Protein AF-A0A1J0AFQ7-F1 (afdb_monomer)

Mean predicted aligned error: 5.01 Å

Solvent-accessible surface area (backbone atoms only — not comparable to full-atom values): 7260 Å² total; per-residue (Å²): 133,86,78,79,70,80,60,64,34,68,49,35,49,50,48,31,50,53,41,46,76,74,66,43,57,62,35,67,25,57,43,70,45,85,76,18,29,34,39,46,35,40,30,66,39,86,91,64,25,25,38,40,37,32,33,38,28,81,38,50,37,95,74,73,76,29,68,86,82,62,59,45,78,77,43,73,51,72,46,46,44,69,58,56,49,49,52,53,50,52,53,53,51,49,52,42,74,74,39,36,62,67,48,38,24,70,73,49,65,87,42,71,62,51,58,72,53,52,53,49,62,72,67,59,74,80,83,125

Sequence (128 aa):
MTVSYLHDSLEQLAEAILQLESGQAEAAVIFMSEPGEHHFVLRQVGGNDVAVEVRWFDDWASWDIYPSDQYLVAAAGTAPFSVVKEQVIMALERILAQHGVQGYKELWVEHEFPVALYERLKHTKLDR

Organism: NCBI:txid1188229

Nearest PDB structures (foldseek):
  7wzf-assembly1_A  TM=6.341E-01  e=3.766E-01  Streptomyces yunnanensis
  7fhr-assembly1_A  TM=5.333E-01  e=5.077E-01  Cupriavidus metallidurans CH34
  5h42-assembly1_A  TM=7.207E-01  e=3.646E+00  Lachnoclostridium phytofermentans ISDg
  3c99-assembly1_A  TM=3.142E-01  e=6.626E+00  Drosophila melanogaster

Foldseek 3Di:
DPPQPLDPQLLQLLVQLVCVVVPNQKGWGWACDPQWIWIFIWGDDPPQKIKTWIWTDSHYVVVVPDPPPPTDGPDIDMDHSVVSLVVSLVVLVVVCVVQNQVRVCVVSVVDTSPVVSSVVSVPDDPPD

Radius of gyration: 15.33 Å; Cα contacts (8 Å, |Δi|>4): 193; chains: 1; bounding box: 42×25×38 Å

Structure (mmCIF, N/CA/C/O backbone):
data_AF-A0A1J0AFQ7-F1
#
_entry.id   AF-A0A1J0AFQ7-F1
#
loop_
_atom_site.group_PDB
_atom_site.id
_atom_site.type_symbol
_atom_site.label_atom_id
_atom_site.label_alt_id
_atom_site.label_comp_id
_atom_site.label_asym_id
_atom_site.label_entity_id
_atom_site.label_seq_id
_atom_site.pdbx_PDB_ins_code
_atom_site.Cartn_x
_atom_site.Cartn_y
_atom_site.Cartn_z
_atom_site.occupancy
_atom_site.B_iso_or_equiv
_atom_site.auth_seq_id
_atom_site.auth_comp_id
_atom_site.auth_asym_id
_atom_site.auth_atom_id
_atom_site.pdbx_PDB_model_num
ATOM 1 N N . MET A 1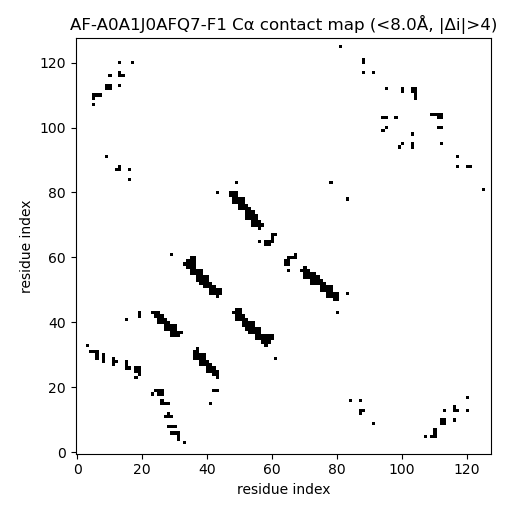 1 ? 21.842 -3.763 -19.675 1.00 36.44 1 MET A N 1
ATOM 2 C CA . MET A 1 1 ? 20.470 -4.300 -19.707 1.00 36.44 1 MET A CA 1
ATOM 3 C C . MET A 1 1 ? 19.928 -4.086 -18.311 1.00 36.44 1 MET A C 1
ATOM 5 O O . MET A 1 1 ? 20.447 -4.709 -17.398 1.00 36.44 1 MET A O 1
ATOM 9 N N . THR A 1 2 ? 19.037 -3.120 -18.119 1.00 37.88 2 THR A N 1
ATOM 10 C CA . THR A 1 2 ? 18.325 -2.940 -16.849 1.00 37.88 2 THR A CA 1
ATOM 11 C C . THR A 1 2 ? 17.275 -4.039 -16.786 1.00 37.88 2 THR A C 1
ATOM 13 O O . THR A 1 2 ? 16.363 -4.081 -17.610 1.00 37.88 2 THR A O 1
ATOM 16 N N . VAL A 1 3 ? 17.493 -5.010 -15.904 1.00 46.78 3 VAL A N 1
ATOM 17 C CA . VAL A 1 3 ? 16.470 -5.988 -15.545 1.00 46.78 3 VAL A CA 1
ATOM 18 C C . VAL A 1 3 ? 15.519 -5.223 -14.644 1.00 46.78 3 VAL A C 1
ATOM 20 O O . VAL A 1 3 ? 15.874 -5.009 -13.500 1.00 46.78 3 VAL A O 1
ATOM 23 N N . SER A 1 4 ? 14.381 -4.773 -15.178 1.00 55.09 4 SER A N 1
ATOM 24 C CA . SER A 1 4 ? 13.329 -4.192 -14.345 1.00 55.09 4 SER A CA 1
ATOM 25 C C . SER A 1 4 ? 12.754 -5.315 -13.491 1.00 55.09 4 SER A C 1
ATOM 27 O O . SER A 1 4 ? 12.067 -6.199 -14.010 1.00 55.09 4 SER A O 1
ATOM 29 N N . TYR A 1 5 ? 13.088 -5.330 -12.206 1.00 60.19 5 TYR A N 1
ATOM 30 C CA . TYR A 1 5 ? 12.537 -6.294 -11.268 1.00 60.19 5 TYR A CA 1
ATOM 31 C C . TYR A 1 5 ? 11.079 -5.930 -11.011 1.00 60.19 5 TYR A C 1
ATOM 33 O O . TYR A 1 5 ? 10.753 -5.020 -10.247 1.00 60.19 5 TYR A O 1
ATOM 41 N N . LEU A 1 6 ? 10.184 -6.652 -11.682 1.00 64.94 6 LEU A N 1
ATOM 42 C CA . LEU A 1 6 ? 8.768 -6.628 -11.363 1.00 64.94 6 LEU A CA 1
ATOM 43 C C . LEU A 1 6 ? 8.612 -7.253 -9.980 1.00 64.94 6 LE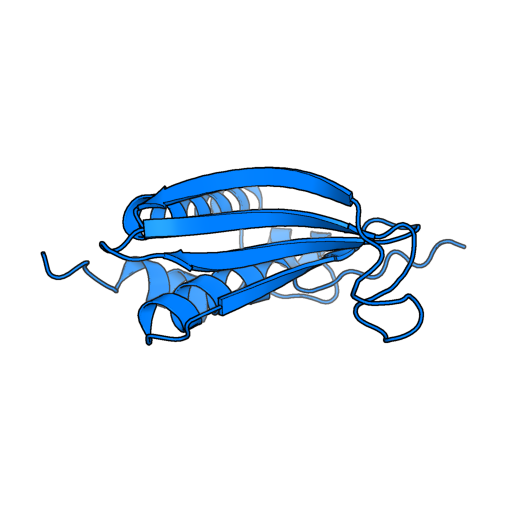U A C 1
ATOM 45 O O . LEU A 1 6 ? 8.809 -8.452 -9.791 1.00 64.94 6 LEU A O 1
ATOM 49 N N . HIS A 1 7 ? 8.307 -6.414 -9.005 1.00 79.94 7 HIS A N 1
ATOM 50 C CA . HIS A 1 7 ? 7.956 -6.828 -7.660 1.00 79.94 7 HIS A CA 1
ATOM 51 C C . HIS A 1 7 ? 6.431 -6.863 -7.533 1.00 79.94 7 HIS A C 1
ATOM 53 O O . HIS A 1 7 ? 5.749 -6.048 -8.163 1.00 79.94 7 HIS A O 1
ATOM 59 N N . ASP A 1 8 ? 5.888 -7.780 -6.730 1.00 88.44 8 ASP A N 1
ATOM 60 C CA . ASP A 1 8 ? 4.436 -7.893 -6.557 1.00 88.44 8 ASP A CA 1
ATOM 61 C C . ASP A 1 8 ? 3.895 -6.867 -5.551 1.00 88.44 8 ASP A C 1
ATOM 63 O O . ASP A 1 8 ? 3.329 -7.172 -4.501 1.00 88.44 8 ASP A O 1
ATOM 67 N N . SER A 1 9 ? 4.121 -5.590 -5.857 1.00 92.50 9 SER A N 1
ATOM 68 C CA . SER A 1 9 ? 3.683 -4.481 -5.014 1.00 92.50 9 SER A CA 1
ATOM 69 C C . SER A 1 9 ? 2.160 -4.400 -4.915 1.00 92.50 9 SER A C 1
ATOM 71 O O . SER A 1 9 ? 1.648 -3.837 -3.951 1.00 92.50 9 SER A O 1
ATOM 73 N N . LEU A 1 10 ? 1.423 -4.923 -5.904 1.00 94.12 10 LEU A N 1
ATOM 74 C CA . LEU A 1 10 ? -0.037 -4.871 -5.897 1.00 94.12 10 LEU A CA 1
ATOM 75 C C . LEU A 1 10 ? -0.625 -5.911 -4.939 1.00 94.12 10 LEU A C 1
ATOM 77 O O . LEU A 1 10 ? -1.526 -5.566 -4.170 1.00 94.12 10 LEU A O 1
ATOM 81 N N . GLU A 1 11 ? -0.103 -7.143 -4.948 1.00 94.62 11 GLU A N 1
ATOM 82 C CA . GLU A 1 11 ? -0.439 -8.157 -3.947 1.00 94.62 11 GLU A CA 1
ATOM 83 C C . GLU A 1 11 ? -0.087 -7.660 -2.545 1.00 94.62 11 GLU A C 1
ATOM 85 O O . GLU A 1 11 ? -0.968 -7.580 -1.687 1.00 94.62 11 GLU A O 1
ATOM 90 N N . GLN A 1 12 ? 1.149 -7.195 -2.341 1.00 95.69 12 GLN A N 1
ATOM 91 C CA . GLN A 1 12 ? 1.593 -6.688 -1.041 1.00 95.69 12 GLN A CA 1
ATOM 92 C C . GLN A 1 12 ? 0.752 -5.518 -0.531 1.00 95.69 12 GLN A C 1
ATOM 94 O O . GLN A 1 12 ? 0.504 -5.415 0.669 1.00 95.69 12 GLN A O 1
ATOM 99 N N . LEU A 1 13 ? 0.271 -4.641 -1.416 1.00 96.00 13 LEU A N 1
ATOM 100 C CA . LEU A 1 13 ? -0.622 -3.556 -1.021 1.00 96.00 13 LEU A CA 1
ATOM 101 C C . LEU A 1 13 ? -1.952 -4.083 -0.473 1.00 96.00 13 LEU A C 1
ATOM 103 O O . LEU A 1 13 ? -2.444 -3.574 0.535 1.00 96.00 13 LEU A O 1
ATOM 107 N N . ALA A 1 14 ? -2.521 -5.116 -1.096 1.00 96.81 14 ALA A N 1
ATOM 108 C CA . ALA A 1 14 ? -3.732 -5.754 -0.596 1.00 96.81 14 ALA A CA 1
ATOM 109 C C . ALA A 1 14 ? -3.477 -6.497 0.728 1.00 96.81 14 ALA A C 1
ATOM 111 O O . ALA A 1 14 ? -4.280 -6.396 1.661 1.00 96.81 14 ALA A O 1
ATOM 112 N N . GLU A 1 15 ? -2.345 -7.194 0.842 1.00 96.88 15 GLU A N 1
ATOM 113 C CA . GLU A 1 15 ? -1.935 -7.877 2.070 1.00 96.88 15 GLU A CA 1
ATOM 114 C C . GLU A 1 15 ? -1.718 -6.910 3.229 1.00 96.88 15 GLU A C 1
ATOM 116 O O . GLU A 1 15 ? -2.210 -7.169 4.325 1.00 96.88 15 GLU A O 1
ATOM 121 N N . ALA A 1 16 ? -1.055 -5.776 2.999 1.00 97.19 16 ALA A N 1
ATOM 122 C CA . ALA A 1 16 ? -0.792 -4.769 4.021 1.00 97.19 16 ALA A CA 1
ATOM 123 C C . ALA A 1 16 ? -2.090 -4.258 4.666 1.00 97.19 16 ALA A C 1
ATOM 125 O O . ALA A 1 16 ? -2.175 -4.117 5.886 1.00 97.19 16 ALA A O 1
ATOM 126 N N . ILE A 1 17 ? -3.144 -4.053 3.870 1.00 97.12 17 ILE A N 1
ATOM 127 C CA . ILE A 1 17 ? -4.459 -3.675 4.402 1.00 97.12 17 ILE A CA 1
ATOM 128 C C . ILE A 1 17 ? -5.060 -4.794 5.256 1.00 97.12 17 ILE A C 1
ATOM 130 O O . ILE A 1 17 ? -5.573 -4.519 6.340 1.00 97.12 17 ILE A O 1
ATOM 134 N N . LEU A 1 18 ? -4.977 -6.051 4.816 1.00 96.25 18 LEU A N 1
ATOM 135 C CA . LEU A 1 18 ? -5.476 -7.192 5.593 1.00 96.25 18 LEU A CA 1
ATOM 136 C C . LEU A 1 18 ? -4.672 -7.420 6.881 1.00 96.25 18 LEU A C 1
ATOM 138 O O . LEU A 1 18 ? -5.246 -7.808 7.899 1.00 96.25 18 LEU A O 1
ATOM 142 N N . GLN A 1 19 ? -3.364 -7.160 6.861 1.00 96.25 19 GLN A N 1
ATOM 143 C CA . GLN A 1 19 ? -2.498 -7.209 8.038 1.00 96.25 19 GLN A CA 1
ATOM 144 C C . GLN A 1 19 ? -2.961 -6.181 9.075 1.00 96.25 19 GLN A C 1
ATOM 146 O O . GLN A 1 19 ? -3.246 -6.557 10.216 1.00 96.25 19 GLN A O 1
ATOM 151 N N . LEU A 1 20 ? -3.130 -4.916 8.681 1.00 95.50 20 LEU A N 1
ATOM 152 C CA . LEU A 1 20 ? -3.639 -3.871 9.576 1.00 95.50 20 LEU A CA 1
ATOM 153 C C . LEU A 1 20 ? -5.058 -4.172 10.074 1.00 95.50 20 LEU A C 1
ATOM 155 O O . LEU A 1 20 ? -5.334 -3.989 11.257 1.00 95.50 20 LEU A O 1
ATOM 159 N N . GLU A 1 21 ? -5.941 -4.683 9.209 1.00 93.75 21 GLU A N 1
ATOM 160 C CA . GLU A 1 21 ? -7.302 -5.103 9.580 1.00 93.75 21 GLU A CA 1
ATOM 161 C C . GLU A 1 21 ? -7.289 -6.228 10.626 1.00 93.75 21 GLU A C 1
ATOM 163 O O . GLU A 1 21 ? -8.144 -6.273 11.508 1.00 93.75 21 GLU A O 1
ATOM 168 N N . SER A 1 22 ? -6.286 -7.110 10.572 1.00 93.25 22 SER A N 1
ATOM 169 C CA . SER A 1 22 ? -6.085 -8.180 11.557 1.00 93.25 22 SER A CA 1
ATOM 170 C C . SER A 1 22 ? -5.443 -7.721 12.875 1.00 93.25 22 SER A C 1
ATOM 172 O O . SER A 1 22 ? -5.280 -8.532 13.787 1.00 93.25 22 SER A O 1
ATOM 174 N N . GLY A 1 23 ? -5.093 -6.436 12.997 1.00 93.19 23 GLY A N 1
ATOM 175 C CA . GLY A 1 23 ? -4.502 -5.845 14.200 1.00 93.19 23 GLY A CA 1
ATOM 176 C C . GLY A 1 23 ? -2.972 -5.812 14.219 1.00 93.19 23 GLY A C 1
ATOM 177 O O . GLY A 1 23 ? -2.388 -5.540 15.269 1.00 93.19 23 GLY A O 1
ATOM 178 N N . GLN A 1 24 ? -2.303 -6.072 13.089 1.00 95.94 24 GLN A N 1
ATOM 179 C CA . GLN A 1 24 ? -0.874 -5.774 12.961 1.00 95.94 24 GLN A CA 1
ATOM 180 C C . GLN A 1 24 ? -0.650 -4.265 13.121 1.00 95.94 24 GLN A C 1
ATOM 182 O O . GLN A 1 24 ? -1.404 -3.452 12.586 1.00 95.94 24 GLN A O 1
ATOM 187 N N . ALA A 1 25 ? 0.389 -3.891 13.868 1.00 95.44 25 ALA A N 1
ATOM 188 C CA . ALA A 1 25 ? 0.675 -2.490 14.169 1.00 95.44 25 ALA A CA 1
ATOM 189 C C . ALA A 1 25 ? 1.267 -1.733 12.971 1.00 95.44 25 ALA A C 1
ATOM 191 O O . ALA A 1 25 ? 1.086 -0.521 12.861 1.00 95.44 25 ALA A O 1
ATOM 192 N N . GLU A 1 26 ? 1.983 -2.436 12.095 1.00 97.19 26 GLU A N 1
ATOM 193 C CA . GLU A 1 26 ? 2.667 -1.871 10.939 1.00 97.19 26 GLU A CA 1
ATOM 194 C C . GLU A 1 26 ? 2.671 -2.878 9.784 1.00 97.19 26 GLU A C 1
ATOM 196 O O . GLU A 1 26 ? 2.751 -4.084 10.014 1.00 97.19 26 GLU A O 1
ATOM 201 N N . ALA A 1 27 ? 2.594 -2.371 8.558 1.00 97.56 27 ALA A N 1
ATOM 202 C CA . ALA A 1 27 ? 2.804 -3.115 7.324 1.00 97.56 27 ALA A CA 1
ATOM 203 C C . ALA A 1 27 ? 3.592 -2.241 6.338 1.00 97.56 27 ALA A C 1
ATOM 205 O O . ALA A 1 27 ? 3.482 -1.012 6.368 1.00 97.56 27 ALA A O 1
ATOM 206 N N . ALA A 1 28 ? 4.374 -2.859 5.457 1.00 96.06 28 ALA A N 1
ATOM 207 C CA . ALA A 1 28 ? 5.147 -2.158 4.438 1.00 96.06 28 ALA A CA 1
ATOM 208 C C . ALA A 1 28 ? 4.974 -2.826 3.074 1.00 96.06 28 ALA A C 1
ATOM 210 O O . ALA A 1 28 ? 4.878 -4.046 2.981 1.00 96.06 28 ALA A O 1
ATOM 211 N N . VAL A 1 29 ? 4.947 -2.007 2.027 1.00 96.19 29 VAL A N 1
ATOM 212 C CA . VAL A 1 29 ? 4.853 -2.443 0.631 1.00 96.19 29 VAL A CA 1
ATOM 213 C C . VAL A 1 29 ? 6.047 -1.887 -0.120 1.00 96.19 29 VAL A C 1
ATOM 215 O O . VAL A 1 29 ? 6.307 -0.683 -0.051 1.00 96.19 29 VAL A O 1
ATOM 218 N N . ILE A 1 30 ? 6.762 -2.742 -0.846 1.00 94.69 30 ILE A N 1
ATOM 219 C CA . ILE A 1 30 ? 7.948 -2.323 -1.598 1.00 94.69 30 ILE A CA 1
ATOM 220 C C . ILE A 1 30 ? 7.569 -2.065 -3.051 1.00 94.69 30 ILE A C 1
ATOM 222 O O . ILE A 1 30 ? 6.956 -2.910 -3.704 1.00 94.69 30 ILE A O 1
ATOM 226 N N . PHE A 1 31 ? 7.964 -0.907 -3.568 1.00 92.38 31 PHE A N 1
ATOM 227 C CA . PHE A 1 31 ? 7.852 -0.527 -4.971 1.00 92.38 31 PHE A CA 1
ATOM 228 C C . PHE A 1 31 ? 9.255 -0.321 -5.537 1.00 92.38 31 PHE A C 1
ATOM 230 O O . PHE A 1 31 ? 9.919 0.667 -5.219 1.00 92.38 31 PHE A O 1
ATOM 237 N N . MET A 1 32 ? 9.704 -1.243 -6.388 1.00 90.12 32 MET A N 1
ATOM 238 C CA . MET A 1 32 ? 10.999 -1.121 -7.061 1.00 90.12 32 MET A CA 1
ATOM 239 C C . MET A 1 32 ? 10.987 0.081 -8.008 1.00 90.12 32 MET A C 1
ATOM 241 O O . MET A 1 32 ? 10.044 0.271 -8.777 1.00 90.12 32 MET A O 1
ATOM 245 N N . SER A 1 33 ? 12.025 0.911 -7.937 1.00 84.38 33 SER A N 1
ATOM 246 C CA . SER A 1 33 ? 12.141 2.152 -8.704 1.00 84.38 33 SER A CA 1
ATOM 247 C C . SER A 1 33 ? 13.589 2.347 -9.135 1.00 84.38 33 SER A C 1
ATOM 249 O O . SER A 1 33 ? 14.251 3.265 -8.672 1.00 84.38 33 SER A O 1
ATOM 251 N N . GLU A 1 34 ? 14.085 1.470 -10.003 1.00 81.56 34 GLU A N 1
ATOM 252 C CA . GLU A 1 34 ? 15.509 1.391 -10.338 1.00 81.56 34 GLU A CA 1
ATOM 253 C C . GLU A 1 34 ? 16.115 2.706 -10.883 1.00 81.56 34 GLU A C 1
ATOM 255 O O . GLU A 1 34 ? 15.581 3.269 -11.848 1.00 81.56 34 GLU A O 1
ATOM 260 N N . PRO A 1 35 ? 17.279 3.148 -10.359 1.00 83.12 35 PRO A N 1
ATOM 261 C CA . PRO A 1 35 ? 17.971 2.611 -9.180 1.00 83.12 35 PRO A CA 1
ATOM 262 C C . PRO A 1 35 ? 17.228 2.954 -7.876 1.00 83.12 35 PRO A C 1
ATOM 264 O O . PRO A 1 35 ? 16.756 4.076 -7.707 1.00 83.12 35 PRO A O 1
ATOM 267 N N . GLY A 1 36 ? 17.137 1.982 -6.965 1.00 90.06 36 GLY A N 1
ATOM 268 C CA . GLY A 1 36 ? 16.471 2.148 -5.673 1.00 90.06 36 GLY A CA 1
ATOM 269 C C . GLY A 1 36 ? 15.024 1.659 -5.624 1.00 90.06 36 GLY A C 1
ATOM 270 O O . GLY A 1 36 ? 14.559 0.875 -6.459 1.00 90.06 36 GLY A O 1
ATOM 271 N N . GLU A 1 37 ? 14.318 2.088 -4.584 1.00 94.00 37 GLU A N 1
ATOM 272 C CA . GLU A 1 37 ? 12.986 1.593 -4.238 1.00 94.00 37 GLU A CA 1
ATOM 273 C C . GLU A 1 37 ? 12.240 2.559 -3.312 1.00 94.00 37 GLU A C 1
ATOM 275 O O . GLU A 1 37 ? 12.826 3.402 -2.630 1.00 94.00 37 GLU A O 1
ATOM 280 N N . HIS A 1 38 ? 10.917 2.420 -3.281 1.00 95.50 38 HIS A N 1
ATOM 281 C CA . HIS A 1 38 ? 10.060 3.096 -2.321 1.00 95.50 38 HIS A CA 1
ATOM 282 C C . HIS A 1 38 ? 9.457 2.082 -1.362 1.00 95.50 38 HIS A C 1
ATOM 284 O O . HIS A 1 38 ? 8.964 1.037 -1.786 1.00 95.50 38 HIS A O 1
ATOM 290 N N . HIS A 1 39 ? 9.439 2.408 -0.075 1.00 96.38 39 HIS A N 1
ATOM 291 C CA . HIS A 1 39 ? 8.667 1.665 0.914 1.00 96.38 39 HIS A CA 1
ATOM 292 C C . HIS A 1 39 ? 7.446 2.491 1.281 1.00 96.38 39 HIS A C 1
ATOM 294 O O . HIS A 1 39 ? 7.564 3.604 1.796 1.00 96.38 39 HIS A O 1
ATOM 300 N N . PHE A 1 40 ? 6.270 1.940 1.022 1.00 97.38 40 PHE A N 1
ATOM 301 C CA . PHE A 1 40 ? 5.003 2.492 1.468 1.00 97.38 40 PHE A CA 1
ATOM 302 C C . PHE A 1 40 ? 4.652 1.860 2.813 1.00 97.38 40 PHE A C 1
ATOM 304 O O . PHE A 1 40 ? 4.218 0.710 2.878 1.00 97.38 40 PHE A O 1
ATOM 311 N N . VAL A 1 41 ? 4.912 2.596 3.889 1.00 98.06 41 VAL A N 1
ATOM 312 C CA . VAL A 1 41 ? 4.795 2.130 5.272 1.00 98.06 41 VAL A CA 1
ATOM 313 C C . VAL A 1 41 ? 3.487 2.635 5.861 1.00 98.06 41 VAL A C 1
ATOM 315 O O . VAL A 1 41 ? 3.190 3.829 5.823 1.00 98.06 41 VAL A O 1
ATOM 318 N N . LEU A 1 42 ? 2.720 1.718 6.435 1.00 98.12 42 LEU A N 1
ATOM 319 C CA . LEU A 1 42 ? 1.449 1.979 7.090 1.00 98.12 42 LEU A CA 1
ATOM 320 C C . LEU A 1 42 ? 1.554 1.576 8.556 1.00 98.12 42 LEU A C 1
ATOM 322 O O . LEU A 1 42 ? 1.856 0.424 8.848 1.00 98.12 42 LEU A O 1
ATOM 326 N N . ARG A 1 43 ? 1.266 2.491 9.482 1.00 98.19 43 ARG A N 1
ATOM 327 C CA . ARG A 1 43 ? 1.333 2.234 10.926 1.00 98.19 43 ARG A CA 1
ATOM 328 C C . ARG A 1 43 ? 0.049 2.660 11.612 1.00 98.19 43 ARG A C 1
ATOM 330 O O . ARG A 1 43 ? -0.361 3.809 11.462 1.00 98.19 43 ARG A O 1
ATOM 337 N N . GLN A 1 44 ? -0.556 1.781 12.406 1.00 96.19 44 GLN A N 1
ATOM 338 C CA . GLN A 1 44 ? -1.683 2.168 13.251 1.00 96.19 44 GLN A CA 1
ATOM 339 C C . GLN A 1 44 ? -1.249 3.265 14.228 1.00 96.19 44 GLN A C 1
ATOM 341 O O . GLN A 1 44 ? -0.270 3.128 14.965 1.00 96.19 44 GLN A O 1
ATOM 346 N N . VAL A 1 45 ? -2.001 4.357 14.242 1.00 92.88 45 VAL A N 1
ATOM 347 C CA . VAL A 1 45 ? -1.891 5.423 15.234 1.00 92.88 45 VAL A CA 1
ATOM 348 C C . VAL A 1 45 ? -3.248 5.544 15.928 1.00 92.88 45 VAL A C 1
ATOM 350 O O . VAL A 1 45 ? -4.284 5.221 15.356 1.00 92.88 45 VAL A O 1
ATOM 353 N N . GLY A 1 46 ? -3.250 5.865 17.224 1.00 86.81 46 GLY A N 1
ATOM 354 C CA . GLY A 1 46 ? -4.445 5.714 18.066 1.00 86.81 46 GLY A CA 1
ATOM 355 C C . GLY A 1 46 ? -5.717 6.339 17.471 1.00 86.81 46 GLY A C 1
ATOM 356 O O . GLY A 1 46 ? -5.652 7.321 16.744 1.00 86.81 46 GLY A O 1
ATOM 357 N N . GLY A 1 47 ? -6.887 5.788 17.811 1.00 83.06 47 GLY A N 1
ATOM 358 C CA . GLY A 1 47 ? -8.169 6.322 17.330 1.00 83.06 47 GLY A CA 1
ATOM 359 C C . GLY A 1 47 ? -8.598 5.837 15.940 1.00 83.06 47 GLY A C 1
ATOM 360 O O . GLY A 1 47 ? -9.362 6.533 15.285 1.00 83.06 47 GLY A O 1
ATOM 361 N N . ASN A 1 48 ? -8.162 4.637 15.527 1.00 91.81 48 ASN A N 1
ATOM 362 C CA . ASN A 1 48 ? -8.443 4.021 14.216 1.00 91.81 48 ASN A CA 1
ATOM 363 C C . ASN A 1 48 ? -7.780 4.733 13.020 1.00 91.81 48 ASN A C 1
ATOM 365 O O . ASN A 1 48 ? -8.143 4.500 11.864 1.00 91.81 48 ASN A O 1
ATOM 369 N N . ASP A 1 49 ? -6.803 5.587 13.301 1.00 96.75 49 ASP A N 1
ATOM 370 C CA . ASP A 1 49 ? -6.018 6.279 12.296 1.00 96.75 49 ASP A CA 1
ATOM 371 C C . ASP A 1 49 ? -4.797 5.444 11.890 1.00 96.75 49 ASP A C 1
ATOM 373 O O . ASP A 1 49 ? -4.309 4.573 12.611 1.00 96.75 49 ASP A O 1
ATOM 377 N N . VAL A 1 50 ? -4.286 5.711 10.696 1.00 97.88 50 VAL A N 1
ATOM 378 C CA . VAL A 1 50 ? -3.071 5.111 10.156 1.00 97.88 50 VAL A CA 1
ATOM 379 C C . VAL A 1 50 ? -2.159 6.228 9.681 1.00 97.88 50 VAL A C 1
ATOM 381 O O . VAL A 1 50 ? -2.555 7.070 8.873 1.00 97.88 50 VAL A O 1
ATOM 384 N N . ALA A 1 51 ? -0.933 6.235 10.193 1.00 98.19 51 ALA A N 1
ATOM 385 C CA . ALA A 1 51 ? 0.150 7.013 9.626 1.00 98.19 51 ALA A CA 1
ATOM 386 C C . ALA A 1 51 ? 0.655 6.304 8.367 1.00 98.19 51 ALA A C 1
ATOM 388 O O . ALA A 1 51 ? 0.945 5.108 8.390 1.00 98.19 51 ALA A O 1
ATOM 389 N N . VAL A 1 52 ? 0.753 7.057 7.282 1.00 97.94 52 VAL A N 1
ATOM 390 C CA . VAL A 1 52 ? 1.261 6.625 5.985 1.00 97.94 52 VAL A CA 1
ATOM 391 C C . VAL A 1 52 ? 2.556 7.376 5.724 1.00 97.94 52 VAL A C 1
ATOM 393 O O . VAL A 1 52 ? 2.586 8.603 5.812 1.00 97.94 52 VAL A O 1
ATOM 396 N N . GLU A 1 53 ? 3.613 6.654 5.379 1.00 98.12 53 GLU A N 1
ATOM 397 C CA . GLU A 1 53 ? 4.910 7.222 5.030 1.00 98.12 53 GLU A CA 1
ATOM 398 C C . GLU A 1 53 ? 5.425 6.568 3.750 1.00 98.12 53 GLU A C 1
ATOM 400 O O . GLU A 1 53 ? 5.444 5.346 3.625 1.00 98.12 53 GLU A O 1
ATOM 405 N N . VAL A 1 54 ? 5.842 7.388 2.791 1.00 97.44 54 VAL A N 1
ATOM 406 C CA . VAL A 1 54 ? 6.531 6.943 1.583 1.00 97.44 54 VAL A CA 1
ATOM 407 C C . VAL A 1 54 ? 8.004 7.245 1.772 1.00 97.44 54 VAL A C 1
ATOM 409 O O . VAL A 1 54 ? 8.422 8.403 1.713 1.00 97.44 54 VAL A O 1
ATOM 412 N N . ARG A 1 55 ? 8.784 6.199 2.020 1.00 97.50 55 ARG A N 1
ATOM 413 C CA . ARG A 1 55 ? 10.238 6.273 2.152 1.00 97.50 55 ARG A CA 1
ATOM 414 C C . ARG A 1 55 ? 10.859 5.994 0.802 1.00 97.50 55 ARG A C 1
ATOM 416 O O . ARG A 1 55 ? 10.477 5.027 0.156 1.00 97.50 55 ARG A O 1
ATOM 423 N N . TRP A 1 56 ? 11.805 6.818 0.393 1.00 96.56 56 TRP A N 1
ATOM 424 C CA . TRP A 1 56 ? 12.616 6.591 -0.789 1.00 96.56 56 TRP A CA 1
ATOM 425 C C . TRP A 1 56 ? 14.031 6.201 -0.367 1.00 96.56 56 TRP A C 1
ATOM 427 O O . TRP A 1 56 ? 14.656 6.900 0.438 1.00 96.56 56 TRP A O 1
ATOM 437 N N . PHE A 1 57 ? 14.508 5.092 -0.925 1.00 95.12 57 PHE A N 1
ATOM 438 C CA . PHE A 1 57 ? 15.873 4.605 -0.804 1.00 95.12 57 PHE A CA 1
ATOM 439 C C . PHE A 1 57 ? 16.570 4.743 -2.157 1.00 95.12 57 PHE A C 1
ATOM 441 O O . PHE A 1 57 ? 16.008 4.380 -3.193 1.00 95.12 57 PHE A O 1
ATOM 448 N N . ASP A 1 58 ? 17.798 5.261 -2.136 1.00 92.31 58 ASP A N 1
ATOM 449 C CA . ASP A 1 58 ? 18.614 5.481 -3.342 1.00 92.31 58 ASP A CA 1
ATOM 450 C C . ASP A 1 58 ? 19.174 4.159 -3.916 1.00 92.31 58 ASP A C 1
ATOM 452 O O . ASP A 1 58 ? 19.671 4.110 -5.038 1.00 92.31 58 ASP A O 1
ATOM 456 N N . ASP A 1 59 ? 19.070 3.066 -3.150 1.00 90.75 59 ASP A N 1
ATOM 457 C CA . ASP A 1 59 ? 19.501 1.717 -3.523 1.00 90.75 59 ASP A CA 1
ATOM 458 C C . ASP A 1 59 ? 18.624 0.652 -2.813 1.00 90.75 59 ASP A C 1
ATOM 460 O O . ASP A 1 59 ? 17.679 0.986 -2.093 1.00 90.75 59 ASP A O 1
ATOM 464 N N . TRP A 1 60 ? 18.884 -0.636 -3.041 1.00 89.00 60 TRP A N 1
ATOM 465 C CA . TRP A 1 60 ? 18.021 -1.756 -2.640 1.00 89.00 60 TRP A CA 1
ATOM 466 C C . TRP A 1 60 ? 18.101 -2.093 -1.138 1.00 89.00 60 TRP A C 1
ATOM 468 O O . TRP A 1 60 ? 18.856 -2.973 -0.710 1.00 89.00 60 TRP A O 1
ATOM 478 N N . ALA A 1 61 ? 17.291 -1.422 -0.317 1.00 89.94 61 ALA A N 1
ATOM 479 C CA . ALA A 1 61 ? 17.204 -1.683 1.122 1.00 89.94 61 ALA A CA 1
ATOM 480 C C . ALA A 1 61 ? 16.449 -2.982 1.461 1.00 89.94 61 ALA A C 1
ATOM 482 O O . ALA A 1 61 ? 16.814 -3.678 2.402 1.00 89.94 61 ALA A O 1
ATOM 483 N N . SER A 1 62 ? 15.446 -3.366 0.671 1.00 89.19 62 SER A N 1
ATOM 484 C CA . SER A 1 62 ? 14.642 -4.580 0.851 1.00 89.19 62 SER A CA 1
ATOM 485 C C . SER A 1 62 ? 15.438 -5.868 0.628 1.00 89.19 62 SER A C 1
ATOM 487 O O . SER A 1 62 ? 14.994 -6.947 1.018 1.00 89.19 62 SER A O 1
ATOM 489 N N . TRP A 1 63 ? 16.617 -5.761 0.007 1.00 88.81 63 TRP A N 1
ATOM 490 C CA . TRP A 1 63 ? 17.562 -6.858 -0.218 1.00 88.81 63 TRP A CA 1
ATOM 491 C C . TRP A 1 63 ? 18.770 -6.798 0.727 1.00 88.81 63 TRP A C 1
ATOM 493 O O . TRP A 1 63 ? 19.759 -7.491 0.491 1.00 88.81 63 TRP A O 1
ATOM 503 N N . ASP A 1 64 ? 18.717 -5.956 1.764 1.00 88.81 64 ASP A N 1
ATOM 504 C CA . ASP A 1 64 ? 19.805 -5.714 2.722 1.00 88.81 64 ASP A CA 1
ATOM 505 C C . ASP A 1 64 ? 21.125 -5.237 2.071 1.00 88.81 64 ASP A C 1
ATOM 507 O O . ASP A 1 64 ? 22.207 -5.361 2.649 1.00 88.81 64 ASP A O 1
ATOM 511 N N . ILE A 1 65 ? 21.055 -4.676 0.856 1.00 87.81 65 ILE A N 1
ATOM 512 C CA . ILE A 1 65 ? 22.212 -4.110 0.138 1.00 87.81 65 ILE A CA 1
ATOM 513 C C . ILE A 1 65 ? 22.437 -2.651 0.550 1.00 87.81 65 ILE A C 1
ATOM 515 O O . ILE A 1 65 ? 23.571 -2.167 0.538 1.00 87.81 65 ILE A O 1
ATOM 519 N N . TYR A 1 66 ? 21.372 -1.970 0.975 1.00 89.50 66 TYR A N 1
ATOM 520 C CA . TYR A 1 66 ? 21.394 -0.586 1.427 1.00 89.50 66 TYR A CA 1
ATOM 521 C C . TYR A 1 66 ? 20.852 -0.444 2.861 1.00 89.50 66 TYR A C 1
ATOM 523 O O . TYR A 1 66 ? 19.936 -1.179 3.236 1.00 89.50 66 TYR A O 1
ATOM 531 N N . PRO A 1 67 ? 21.386 0.474 3.694 1.00 90.94 67 PRO A N 1
ATOM 532 C CA . PRO A 1 67 ? 20.946 0.611 5.082 1.00 90.94 67 PRO A CA 1
ATOM 533 C C . PRO A 1 67 ? 19.466 0.992 5.206 1.00 90.94 67 PRO A C 1
ATOM 535 O O . PRO A 1 67 ? 19.004 1.968 4.616 1.00 90.94 67 PRO A O 1
ATOM 538 N N . SER A 1 68 ? 18.730 0.263 6.047 1.00 90.12 68 SER A N 1
ATOM 539 C CA . SER A 1 68 ? 17.284 0.442 6.243 1.00 90.12 68 SER A CA 1
ATOM 540 C C . SER A 1 68 ? 16.885 1.774 6.893 1.00 90.12 68 SER A C 1
ATOM 542 O O . SER A 1 68 ? 15.707 2.121 6.919 1.00 90.12 68 SER A O 1
ATOM 544 N N . ASP A 1 69 ? 17.839 2.506 7.470 1.00 92.50 69 ASP A N 1
ATOM 545 C CA . ASP A 1 69 ? 17.645 3.805 8.120 1.00 92.50 69 ASP A CA 1
ATOM 546 C C . ASP A 1 69 ? 18.093 4.997 7.259 1.00 92.50 69 ASP A C 1
ATOM 548 O O . ASP A 1 69 ? 17.855 6.148 7.626 1.00 92.50 69 ASP A O 1
ATOM 552 N N . GLN A 1 70 ? 18.693 4.740 6.095 1.00 93.88 70 GLN A N 1
ATOM 553 C CA . GLN A 1 70 ? 19.102 5.772 5.148 1.00 93.88 70 GLN A CA 1
ATOM 554 C C . GLN A 1 70 ? 18.005 5.990 4.110 1.00 93.88 70 GLN A C 1
ATOM 556 O O . GLN A 1 70 ? 18.114 5.574 2.971 1.00 93.88 70 GLN A O 1
ATOM 561 N N . TYR A 1 71 ? 16.921 6.655 4.485 1.00 96.31 71 TYR A N 1
ATOM 562 C CA . TYR A 1 71 ? 15.868 7.011 3.532 1.00 96.31 71 TYR A CA 1
ATOM 563 C C . TYR A 1 71 ? 15.485 8.479 3.614 1.00 96.31 71 TYR A C 1
ATOM 565 O O . TYR A 1 71 ? 15.665 9.153 4.630 1.00 96.31 71 TYR A O 1
ATOM 573 N N . LEU A 1 72 ? 14.892 8.962 2.527 1.00 96.56 72 LEU A N 1
ATOM 574 C CA . LEU A 1 72 ? 14.204 10.242 2.482 1.00 96.56 72 LEU A CA 1
ATOM 575 C C . LEU A 1 72 ? 12.697 10.009 2.563 1.00 96.56 72 LEU A C 1
ATOM 577 O O . LEU A 1 72 ? 12.153 9.150 1.875 1.00 96.56 72 LEU A O 1
ATOM 581 N N . VAL A 1 73 ? 11.999 10.789 3.385 1.00 97.69 73 VAL A N 1
ATOM 582 C CA . VAL A 1 73 ? 10.532 10.763 3.416 1.00 97.69 73 VAL A CA 1
ATOM 583 C C . VAL A 1 73 ? 10.013 11.590 2.242 1.00 97.69 73 VAL A C 1
ATOM 585 O O . VAL A 1 73 ? 10.031 12.820 2.283 1.00 97.69 73 VAL A O 1
ATOM 588 N N . ALA A 1 74 ? 9.572 10.912 1.184 1.00 96.56 74 ALA A N 1
ATOM 589 C CA . ALA A 1 74 ? 9.042 11.534 -0.028 1.00 96.56 74 ALA A CA 1
ATOM 590 C C . ALA A 1 74 ? 7.626 12.094 0.186 1.00 96.56 74 ALA A C 1
ATOM 592 O O . ALA A 1 74 ? 7.267 13.130 -0.374 1.00 96.56 74 ALA A O 1
ATOM 593 N N . ALA A 1 75 ? 6.825 11.422 1.013 1.00 97.38 75 ALA A N 1
ATOM 594 C CA . ALA A 1 75 ? 5.509 11.880 1.439 1.00 97.38 75 ALA A CA 1
ATOM 595 C C . ALA A 1 75 ? 5.149 11.267 2.795 1.00 97.38 75 ALA A C 1
ATOM 597 O O . ALA A 1 75 ? 5.564 10.153 3.106 1.00 97.38 75 ALA A O 1
ATOM 598 N N . ALA A 1 76 ? 4.349 11.974 3.589 1.00 98.00 76 ALA A N 1
ATOM 599 C CA . ALA A 1 76 ? 3.802 11.446 4.831 1.00 98.00 76 ALA A CA 1
ATOM 600 C C . ALA A 1 76 ? 2.447 12.081 5.150 1.00 98.00 76 ALA A C 1
ATOM 602 O O . ALA A 1 76 ? 2.172 13.218 4.759 1.00 98.00 76 ALA A O 1
ATOM 603 N N . GLY A 1 77 ? 1.609 11.357 5.883 1.00 97.69 77 GLY A N 1
ATOM 604 C CA . GLY A 1 77 ? 0.323 11.849 6.357 1.00 97.69 77 GLY A CA 1
ATOM 605 C C . GLY A 1 77 ? -0.356 10.871 7.305 1.00 97.69 77 GLY A C 1
ATOM 606 O O . GLY A 1 77 ? 0.121 9.761 7.516 1.00 97.69 77 GLY A O 1
ATOM 607 N N . THR A 1 78 ? -1.493 11.283 7.853 1.00 97.94 78 THR A N 1
ATOM 608 C CA . THR A 1 78 ? -2.340 10.433 8.695 1.00 97.94 78 THR A CA 1
ATOM 609 C C . THR A 1 78 ? -3.756 10.463 8.147 1.00 97.94 78 THR A C 1
ATOM 611 O O . THR A 1 78 ? -4.245 11.526 7.760 1.00 97.94 78 THR A O 1
ATOM 614 N N . ALA A 1 79 ? -4.414 9.309 8.111 1.00 97.25 79 ALA A N 1
ATOM 615 C CA . ALA A 1 79 ? -5.806 9.193 7.697 1.00 97.25 79 ALA A CA 1
ATOM 616 C C . ALA A 1 79 ? -6.508 8.054 8.453 1.00 97.25 79 ALA A C 1
ATOM 618 O O . ALA A 1 79 ? -5.835 7.113 8.873 1.00 97.25 79 ALA A O 1
ATOM 619 N N . PRO A 1 80 ? -7.847 8.076 8.569 1.00 97.06 80 PRO A N 1
ATOM 620 C CA . PRO A 1 80 ? -8.591 6.941 9.103 1.00 97.06 80 PRO A CA 1
ATOM 621 C C . PRO A 1 80 ? -8.301 5.665 8.308 1.00 97.06 80 PRO A C 1
ATOM 623 O O . PRO A 1 80 ? -8.255 5.701 7.074 1.00 97.06 80 PRO A O 1
ATOM 626 N N . PHE A 1 81 ? -8.176 4.521 8.988 1.00 96.50 81 PHE A N 1
ATOM 627 C CA . PHE A 1 81 ? -7.898 3.234 8.337 1.00 96.50 81 PHE A CA 1
ATOM 628 C C . PHE A 1 81 ? -8.900 2.913 7.220 1.00 96.50 81 PHE A C 1
ATOM 630 O O . PHE A 1 81 ? -8.520 2.428 6.156 1.00 96.50 81 PHE A O 1
ATOM 637 N N . SER A 1 82 ? -10.178 3.245 7.429 1.00 95.38 82 SER A N 1
ATOM 638 C CA . SER A 1 82 ? -11.235 3.059 6.432 1.00 95.38 82 SER A CA 1
ATOM 639 C C . SER A 1 82 ? -10.962 3.806 5.127 1.00 95.38 82 SER A C 1
ATOM 641 O O . SER A 1 82 ? -11.176 3.243 4.058 1.00 95.38 82 SER A O 1
ATOM 643 N N . VAL A 1 83 ? -10.444 5.036 5.208 1.00 96.62 83 VAL A N 1
ATOM 644 C CA . VAL A 1 83 ? -10.092 5.847 4.036 1.00 96.62 83 VAL A CA 1
ATOM 645 C C . VAL A 1 83 ? -8.908 5.222 3.307 1.00 96.62 83 VAL A C 1
ATOM 647 O O . VAL A 1 83 ? -8.956 5.076 2.090 1.00 96.62 83 VAL A O 1
ATOM 650 N N . VAL A 1 84 ? -7.867 4.801 4.033 1.00 96.62 84 VAL A N 1
ATOM 651 C CA . VAL A 1 84 ? -6.694 4.141 3.430 1.00 96.62 84 VAL A CA 1
ATOM 652 C C . VAL A 1 84 ? -7.106 2.852 2.712 1.00 96.62 84 VAL A C 1
ATOM 654 O O . VAL A 1 84 ? -6.761 2.655 1.546 1.00 96.62 84 VAL A O 1
ATOM 657 N N . LYS A 1 85 ? -7.910 2.008 3.370 1.00 96.19 85 LYS A N 1
ATOM 658 C CA . LYS A 1 85 ? -8.463 0.778 2.790 1.00 96.19 85 LYS A CA 1
ATOM 659 C C . LYS A 1 85 ? -9.277 1.055 1.524 1.00 96.19 85 LYS A C 1
ATOM 661 O O . LYS A 1 85 ? -9.092 0.365 0.524 1.00 96.19 85 LYS A O 1
ATOM 666 N N . GLU A 1 86 ? -10.152 2.059 1.542 1.00 96.25 86 GLU A N 1
ATOM 667 C CA . GLU A 1 86 ? -10.968 2.427 0.380 1.00 96.25 86 GLU A CA 1
ATOM 668 C C . GLU A 1 86 ? -10.105 2.888 -0.805 1.00 96.25 86 GLU A C 1
ATOM 670 O O . GLU A 1 86 ? -10.344 2.460 -1.933 1.00 96.25 86 GLU A O 1
ATOM 675 N N . GLN A 1 87 ? -9.058 3.687 -0.566 1.00 96.75 87 GLN A N 1
ATOM 676 C CA . GLN A 1 87 ? -8.131 4.108 -1.626 1.00 96.75 87 GLN A CA 1
ATOM 677 C C . GLN A 1 87 ? -7.391 2.920 -2.258 1.00 96.75 87 GLN A C 1
ATOM 679 O O . GLN A 1 87 ? -7.256 2.869 -3.481 1.00 96.75 87 GLN A O 1
ATOM 684 N N . VAL A 1 88 ? -6.960 1.939 -1.456 1.00 96.25 88 VAL A N 1
ATOM 685 C CA . VAL A 1 88 ? -6.326 0.713 -1.974 1.00 96.25 88 VAL A CA 1
ATOM 686 C C . VAL A 1 88 ? -7.307 -0.112 -2.807 1.00 96.25 88 VAL A C 1
ATOM 688 O O . VAL A 1 88 ? -6.959 -0.544 -3.906 1.00 96.25 88 VAL A O 1
ATOM 691 N N . ILE A 1 89 ? -8.548 -0.284 -2.338 1.00 96.69 89 ILE A N 1
ATOM 692 C CA . ILE A 1 89 ? -9.591 -0.982 -3.105 1.00 96.69 89 ILE A CA 1
ATOM 693 C C . ILE A 1 89 ? -9.835 -0.265 -4.435 1.00 96.69 89 ILE A C 1
ATOM 695 O O . ILE A 1 89 ? -9.819 -0.915 -5.476 1.00 96.69 89 ILE A O 1
ATOM 699 N N . MET A 1 90 ? -9.983 1.062 -4.439 1.00 96.88 90 MET A N 1
ATOM 700 C CA . MET A 1 90 ? -10.179 1.825 -5.676 1.00 96.88 90 MET A CA 1
ATOM 701 C C . MET A 1 90 ? -8.999 1.699 -6.649 1.00 96.88 90 MET A C 1
ATOM 703 O O . MET A 1 90 ? -9.211 1.646 -7.861 1.00 96.88 90 MET A O 1
ATOM 707 N N . ALA A 1 91 ? -7.761 1.630 -6.149 1.00 96.25 91 ALA A N 1
ATOM 708 C CA . ALA A 1 91 ? -6.588 1.400 -6.989 1.00 96.25 91 ALA A CA 1
ATOM 709 C C . ALA A 1 91 ? -6.634 0.013 -7.659 1.00 96.25 91 ALA A C 1
ATOM 711 O O . ALA A 1 91 ? -6.464 -0.079 -8.877 1.00 96.25 91 ALA A O 1
ATOM 712 N N . LEU A 1 92 ? -6.943 -1.040 -6.891 1.00 96.12 92 LEU A N 1
ATOM 713 C CA . LEU A 1 92 ? -7.147 -2.402 -7.403 1.00 96.12 92 LEU A CA 1
ATOM 714 C C . LEU A 1 92 ? -8.276 -2.445 -8.446 1.00 96.12 92 LEU A C 1
ATOM 716 O O . LEU A 1 92 ? -8.092 -2.991 -9.532 1.00 96.12 92 LEU A O 1
ATOM 720 N N . GLU A 1 93 ? -9.422 -1.824 -8.149 1.00 96.31 93 GLU A N 1
ATOM 721 C CA . GLU A 1 93 ? -10.577 -1.760 -9.054 1.00 96.31 93 GLU A CA 1
ATOM 722 C C . GLU A 1 93 ? -10.250 -1.055 -10.361 1.00 96.31 93 GLU A C 1
ATOM 724 O O . GLU A 1 93 ? -10.636 -1.526 -11.429 1.00 96.31 93 GLU A O 1
ATOM 729 N N . ARG A 1 94 ? -9.513 0.056 -10.298 1.00 97.19 94 ARG A N 1
ATOM 730 C CA . ARG A 1 94 ? -9.109 0.801 -11.487 1.00 97.19 94 ARG A CA 1
ATOM 731 C C . ARG A 1 94 ? -8.194 -0.027 -12.383 1.00 97.19 94 ARG A C 1
ATOM 733 O O . ARG A 1 94 ? -8.408 -0.049 -13.593 1.00 97.19 94 ARG A O 1
ATOM 740 N N . ILE A 1 95 ? -7.201 -0.703 -11.806 1.00 96.19 95 ILE A N 1
ATOM 741 C CA . ILE A 1 95 ? -6.284 -1.570 -12.559 1.00 96.19 95 ILE A CA 1
ATOM 742 C C . ILE A 1 95 ? -7.065 -2.720 -13.202 1.00 96.19 95 ILE A C 1
ATOM 744 O O . ILE A 1 95 ? -6.932 -2.960 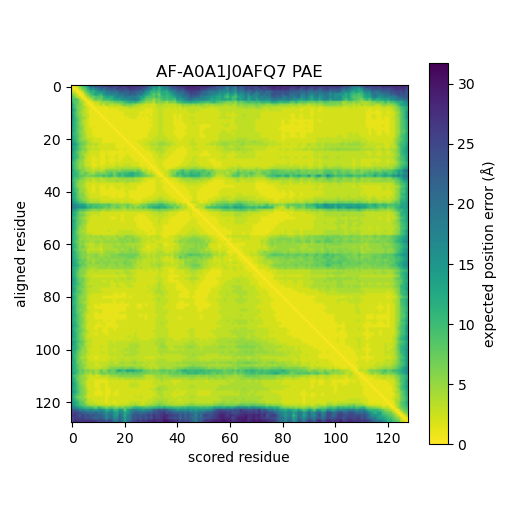-14.404 1.00 96.19 95 ILE A O 1
ATOM 748 N N . LEU A 1 96 ? -7.934 -3.379 -12.430 1.00 96.00 96 LEU A N 1
ATOM 749 C CA . LEU A 1 96 ? -8.759 -4.478 -12.919 1.00 96.00 96 LEU A CA 1
ATOM 750 C C . LEU A 1 96 ? -9.720 -4.032 -14.027 1.00 96.00 96 LEU A C 1
ATOM 752 O O . LEU A 1 96 ? -9.855 -4.724 -15.030 1.00 96.00 96 LEU A O 1
ATOM 756 N N . ALA A 1 97 ? -10.366 -2.875 -13.884 1.00 97.00 97 ALA A N 1
ATOM 757 C CA . ALA A 1 97 ? -11.271 -2.333 -14.894 1.00 97.00 97 ALA A CA 1
ATOM 758 C C . ALA A 1 97 ? -10.537 -1.935 -16.183 1.00 97.00 97 ALA A C 1
ATOM 760 O O . ALA A 1 97 ? -11.092 -2.066 -17.272 1.00 97.00 97 ALA A O 1
ATOM 761 N N . GLN A 1 98 ? -9.30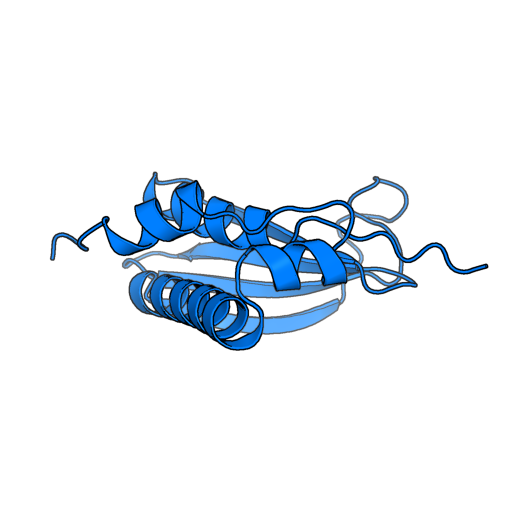0 -1.448 -16.066 1.00 97.19 98 GLN A N 1
ATOM 762 C CA . GLN A 1 98 ? -8.508 -0.991 -17.205 1.00 97.19 98 GLN A CA 1
ATOM 763 C C . GLN A 1 98 ? -7.896 -2.148 -18.004 1.00 97.19 98 GLN A C 1
ATOM 765 O O . GLN A 1 98 ? -7.839 -2.072 -19.230 1.00 97.19 98 GLN A O 1
ATOM 770 N N . HIS A 1 99 ? -7.429 -3.197 -17.327 1.00 95.81 99 HIS A N 1
ATOM 771 C CA . HIS A 1 99 ? -6.637 -4.257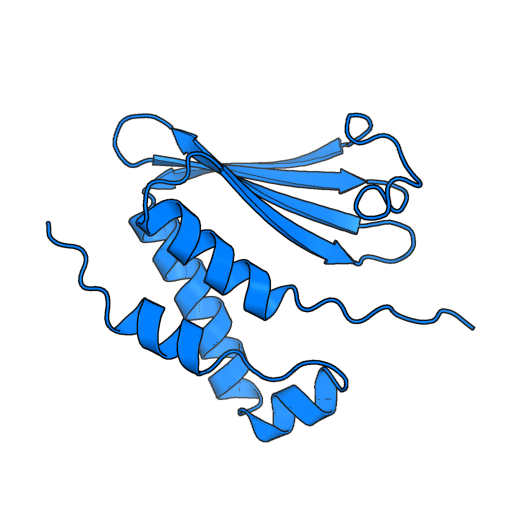 -17.957 1.00 95.81 99 HIS A CA 1
ATOM 772 C C . HIS A 1 99 ? -7.308 -5.636 -17.924 1.00 95.81 99 HIS A C 1
ATOM 774 O O . HIS A 1 99 ? -6.987 -6.500 -18.738 1.00 95.81 99 HIS A O 1
ATOM 780 N N . GLY A 1 100 ? -8.247 -5.868 -17.006 1.00 96.25 100 GLY A N 1
ATOM 781 C CA . GLY A 1 100 ? -8.706 -7.213 -16.667 1.00 96.25 100 GLY A CA 1
ATOM 782 C C . GLY A 1 100 ? -7.591 -8.063 -16.044 1.00 96.25 100 GLY A C 1
ATOM 783 O O . GLY A 1 100 ? -6.424 -7.679 -16.026 1.00 96.25 100 GLY A O 1
ATOM 784 N N . VAL A 1 101 ? -7.937 -9.253 -15.547 1.00 95.81 101 VAL A N 1
ATOM 785 C CA . VAL A 1 101 ? -6.946 -10.182 -14.964 1.00 95.81 101 VAL A CA 1
ATOM 786 C C . VAL A 1 101 ? -5.917 -10.616 -16.012 1.00 95.81 101 VAL A C 1
ATOM 788 O O . VAL A 1 101 ? -4.716 -10.583 -15.759 1.00 95.81 101 VAL A O 1
ATOM 791 N N . GLN A 1 102 ? -6.389 -10.971 -17.210 1.00 93.94 102 GLN A N 1
ATOM 792 C CA . GLN A 1 102 ? -5.524 -11.423 -18.298 1.00 93.94 102 GLN A CA 1
ATOM 793 C C . GLN A 1 102 ? -4.600 -10.304 -18.796 1.00 93.94 102 GLN A C 1
ATOM 795 O O . GLN A 1 102 ? -3.396 -10.512 -18.901 1.00 93.94 102 GLN A O 1
ATOM 800 N N . GLY A 1 103 ? -5.134 -9.101 -19.040 1.00 93.81 103 GLY A N 1
ATOM 801 C CA . GLY A 1 103 ? -4.309 -7.977 -19.484 1.00 93.81 103 GLY A CA 1
ATOM 802 C C . GLY A 1 103 ? -3.361 -7.474 -18.395 1.00 93.81 103 GLY A C 1
ATOM 803 O O . GLY A 1 103 ? -2.273 -7.005 -18.713 1.00 93.81 103 GLY A O 1
ATOM 804 N N . TYR A 1 104 ? -3.712 -7.621 -17.110 1.00 93.38 104 TYR A N 1
ATOM 805 C CA . TYR A 1 104 ? -2.764 -7.388 -16.021 1.00 93.38 104 TYR A CA 1
ATOM 806 C C . TYR A 1 104 ? -1.593 -8.374 -16.094 1.00 93.38 104 TYR A C 1
ATOM 808 O O . TYR A 1 104 ? -0.446 -7.937 -16.107 1.00 93.38 104 TYR A O 1
ATOM 816 N N . LYS A 1 105 ? -1.866 -9.681 -16.220 1.00 92.25 105 LYS A N 1
ATOM 817 C CA . LYS A 1 105 ? -0.825 -10.719 -16.315 1.00 92.25 105 LYS A CA 1
ATOM 818 C C . LYS A 1 105 ? 0.096 -10.515 -17.519 1.00 92.25 105 LYS A C 1
ATOM 820 O O . LYS A 1 105 ? 1.294 -10.745 -17.420 1.00 92.25 105 LYS A O 1
ATOM 825 N N . GLU A 1 106 ? -0.437 -10.045 -18.643 1.00 91.50 106 GLU A N 1
ATOM 826 C CA . GLU A 1 106 ? 0.362 -9.717 -19.831 1.00 91.50 106 GLU A CA 1
ATOM 827 C C . GLU A 1 106 ? 1.322 -8.539 -19.603 1.00 91.50 106 GLU A C 1
ATOM 829 O O . GLU A 1 106 ? 2.408 -8.516 -20.179 1.00 91.50 106 GLU A O 1
ATOM 834 N N . LEU A 1 107 ? 0.944 -7.577 -18.756 1.00 88.44 107 LEU A N 1
ATOM 835 C CA . LEU A 1 107 ? 1.745 -6.388 -18.452 1.00 88.44 107 LEU A CA 1
ATOM 836 C C . LEU A 1 107 ? 2.729 -6.603 -17.294 1.00 88.44 107 LEU A C 1
ATOM 838 O O . LEU A 1 107 ? 3.860 -6.130 -17.362 1.00 88.44 107 LEU A O 1
ATOM 842 N N . TRP A 1 108 ? 2.309 -7.309 -16.243 1.00 87.38 108 TRP A N 1
ATOM 843 C CA . TRP A 1 108 ? 3.111 -7.585 -15.045 1.00 87.38 108 TRP A CA 1
ATOM 844 C C . TRP A 1 108 ? 3.897 -8.899 -15.120 1.00 87.38 108 TRP A C 1
ATOM 846 O O . TRP A 1 108 ? 4.701 -9.146 -14.227 1.00 87.38 108 TRP A O 1
ATOM 856 N N . VAL A 1 109 ? 3.700 -9.690 -16.188 1.00 83.62 109 VAL A N 1
ATOM 857 C CA . VAL A 1 109 ? 4.421 -10.906 -16.630 1.00 83.62 109 VAL A CA 1
ATOM 858 C C . VAL A 1 109 ? 4.567 -11.985 -15.555 1.00 83.62 109 VAL A C 1
ATOM 860 O O . VAL A 1 109 ? 3.946 -13.047 -15.632 1.00 83.62 109 VAL A O 1
ATOM 863 N N . GLU A 1 110 ? 5.367 -11.714 -14.536 1.00 84.56 110 GLU A N 1
ATOM 864 C CA . GLU A 1 110 ? 5.670 -12.610 -13.426 1.00 84.56 110 GLU A CA 1
ATOM 865 C C . GLU A 1 110 ? 4.511 -12.694 -12.424 1.00 84.56 110 GLU A C 1
ATOM 867 O O . GLU A 1 110 ? 4.231 -13.776 -11.913 1.00 84.56 110 GLU A O 1
ATOM 872 N N . HIS A 1 111 ? 3.724 -11.625 -12.259 1.00 88.25 111 HIS A N 1
ATOM 873 C CA . HIS A 1 111 ? 2.713 -11.535 -11.193 1.00 88.25 111 HIS A CA 1
ATOM 874 C C . HIS A 1 111 ? 1.277 -11.605 -11.707 1.00 88.25 111 HIS A C 1
ATOM 876 O O . HIS A 1 111 ? 0.953 -11.092 -12.781 1.00 88.25 111 HIS A O 1
ATOM 882 N N . GLU A 1 112 ? 0.420 -12.306 -10.967 1.00 92.50 112 GLU A N 1
ATOM 883 C CA . GLU A 1 112 ? -1.016 -12.380 -11.248 1.00 92.50 112 GLU A CA 1
ATOM 884 C C . GLU A 1 112 ? -1.761 -11.254 -10.533 1.00 92.50 112 GLU A C 1
ATOM 886 O O . GLU A 1 112 ? -1.314 -10.732 -9.519 1.00 92.50 112 GLU A O 1
ATOM 891 N N . PHE A 1 113 ? -2.927 -10.867 -11.052 1.00 95.12 113 PHE A N 1
ATOM 892 C CA . PHE A 1 113 ? -3.770 -9.940 -10.305 1.00 95.12 113 PHE A CA 1
ATOM 893 C C . PHE A 1 113 ? -4.266 -10.643 -9.025 1.00 95.12 113 PHE A C 1
ATOM 895 O O . PHE A 1 113 ? -4.803 -11.752 -9.137 1.00 95.12 113 PHE A O 1
ATOM 902 N N . PRO A 1 114 ? -4.186 -10.018 -7.834 1.00 95.94 114 PRO A N 1
ATOM 903 C CA . PRO A 1 114 ? -4.490 -10.674 -6.561 1.00 95.94 114 PRO A CA 1
ATOM 904 C C . PRO A 1 114 ? -6.006 -10.777 -6.308 1.00 95.94 114 PRO A C 1
ATOM 906 O O . PRO A 1 114 ? -6.552 -10.176 -5.380 1.00 95.94 114 PRO A O 1
ATOM 909 N N . VAL A 1 115 ? -6.721 -11.550 -7.138 1.00 95.50 115 VAL A N 1
ATOM 910 C CA . VAL A 1 115 ? -8.195 -11.660 -7.124 1.00 95.50 115 VAL A CA 1
ATOM 911 C C . VAL A 1 115 ? -8.714 -12.062 -5.744 1.00 95.50 115 VAL A C 1
ATOM 913 O O . VAL A 1 115 ? -9.650 -11.451 -5.237 1.00 95.50 115 VAL A O 1
ATOM 916 N N . ALA A 1 116 ? -8.103 -13.064 -5.109 1.00 95.31 116 ALA A N 1
ATOM 917 C CA . ALA A 1 116 ? -8.564 -13.560 -3.814 1.00 95.31 116 ALA A CA 1
ATOM 918 C C . ALA A 1 116 ? -8.472 -12.492 -2.709 1.00 95.31 116 ALA A C 1
ATOM 920 O O . ALA A 1 116 ? -9.392 -12.360 -1.897 1.00 95.31 116 ALA A O 1
ATOM 921 N N . LEU A 1 117 ? -7.389 -11.706 -2.693 1.00 95.62 117 LEU A N 1
ATOM 922 C CA . LEU A 1 117 ? -7.213 -10.619 -1.729 1.00 95.62 117 LEU A CA 1
ATOM 923 C C . LEU A 1 117 ? -8.161 -9.458 -2.029 1.00 95.62 117 LEU A C 1
ATOM 925 O O . LEU A 1 117 ? -8.796 -8.940 -1.113 1.00 95.62 117 LEU A O 1
ATOM 929 N N . TYR A 1 118 ? -8.311 -9.096 -3.305 1.00 95.19 118 TYR A N 1
ATOM 930 C CA . TYR A 1 118 ? -9.266 -8.084 -3.752 1.00 95.19 118 TYR A CA 1
ATOM 931 C C . TYR A 1 118 ? -10.700 -8.414 -3.312 1.00 95.19 118 TYR A C 1
ATOM 933 O O . TYR A 1 118 ? -11.369 -7.586 -2.687 1.00 95.19 118 TYR A O 1
ATOM 941 N N . GLU A 1 119 ? -11.157 -9.643 -3.561 1.00 94.25 119 GLU A N 1
ATOM 942 C CA . GLU A 1 119 ? -12.487 -10.089 -3.147 1.00 94.25 119 GLU A CA 1
ATOM 943 C C . GLU A 1 119 ? -12.638 -10.064 -1.624 1.00 94.25 119 GLU A C 1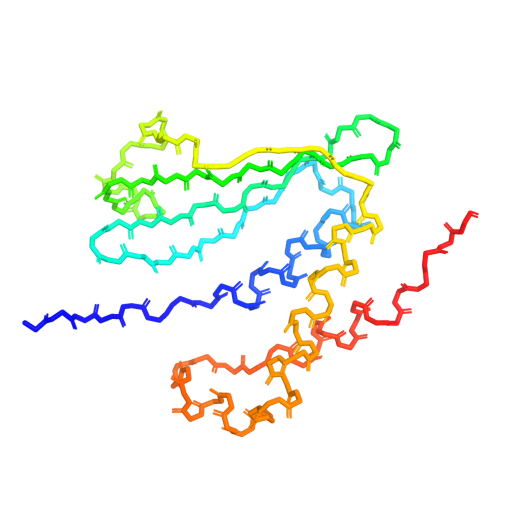
ATOM 945 O O . GLU A 1 119 ? -13.663 -9.613 -1.108 1.00 94.25 119 GLU A O 1
ATOM 950 N N . ARG A 1 120 ? -11.609 -10.479 -0.876 1.00 94.56 120 ARG A N 1
ATOM 951 C CA . ARG A 1 120 ? -11.627 -10.415 0.590 1.00 94.56 120 ARG A CA 1
ATOM 952 C C . ARG A 1 120 ? -11.773 -8.978 1.093 1.00 94.56 120 ARG A C 1
ATOM 954 O O . ARG A 1 120 ? -12.628 -8.723 1.938 1.00 94.56 120 ARG A O 1
ATOM 961 N N . LEU A 1 121 ? -11.006 -8.038 0.540 1.00 92.81 121 LEU A N 1
ATOM 962 C CA . LEU A 1 121 ? -11.059 -6.623 0.918 1.00 92.81 121 LEU A CA 1
ATOM 963 C C . LEU A 1 121 ? -12.446 -6.006 0.703 1.00 92.81 121 LEU A C 1
ATOM 965 O O . LEU A 1 121 ? -12.889 -5.200 1.526 1.00 92.81 121 LEU A O 1
ATOM 969 N N . LYS A 1 122 ? -13.145 -6.408 -0.365 1.00 89.06 122 LYS A N 1
ATOM 970 C CA . LYS A 1 122 ? -14.509 -5.948 -0.670 1.00 89.06 122 LYS A CA 1
ATOM 971 C C . LYS A 1 122 ? -15.584 -6.548 0.221 1.00 89.06 122 LYS A C 1
ATOM 973 O O . LYS A 1 122 ? -16.603 -5.901 0.462 1.00 89.06 122 LYS A O 1
ATOM 978 N N . HIS A 1 123 ? -15.380 -7.772 0.695 1.00 82.00 123 HIS A N 1
ATOM 979 C CA . HIS A 1 123 ? -16.362 -8.471 1.516 1.00 82.00 123 HIS A CA 1
ATOM 980 C C . HIS A 1 123 ? -16.244 -8.160 3.011 1.00 82.00 123 HIS A C 1
ATOM 982 O O . HIS A 1 123 ? -17.213 -8.389 3.741 1.00 82.00 123 HIS A O 1
ATOM 988 N N . THR A 1 124 ? -15.132 -7.584 3.485 1.00 64.50 124 THR A N 1
ATOM 989 C CA . THR A 1 124 ? -15.054 -7.124 4.875 1.00 64.50 124 THR A CA 1
ATOM 990 C C . THR A 1 124 ? -15.878 -5.846 5.058 1.00 64.50 124 THR A C 1
ATOM 992 O O . THR A 1 124 ? -15.415 -4.735 4.778 1.00 64.50 124 THR A O 1
ATOM 995 N N . LYS A 1 125 ? -17.114 -5.993 5.551 1.00 50.72 125 LYS A N 1
ATOM 996 C CA . LYS A 1 125 ? -17.890 -4.869 6.083 1.00 50.72 125 LYS A CA 1
ATOM 997 C C . LYS A 1 125 ? -17.152 -4.309 7.296 1.00 50.72 125 LYS A C 1
ATOM 999 O O . LYS A 1 125 ? -16.803 -5.053 8.203 1.00 50.72 125 LYS A O 1
ATOM 1004 N N . LEU A 1 126 ? -16.918 -2.999 7.289 1.00 48.19 126 LEU A N 1
ATOM 1005 C CA . LEU A 1 126 ? -16.495 -2.271 8.478 1.00 48.19 126 LEU A CA 1
ATOM 1006 C C . LEU A 1 126 ? -17.665 -2.351 9.470 1.00 48.19 126 LEU A C 1
ATOM 1008 O O . LEU A 1 126 ? -18.674 -1.665 9.280 1.00 48.19 126 LEU A O 1
ATOM 1012 N N . ASP A 1 127 ? -17.577 -3.234 10.461 1.00 39.72 127 ASP A N 1
ATOM 1013 C CA . ASP A 1 127 ? -18.483 -3.180 11.603 1.00 39.72 127 ASP A CA 1
ATOM 1014 C C . ASP A 1 127 ? -18.248 -1.822 12.282 1.00 39.72 127 ASP A C 1
ATOM 1016 O O . ASP A 1 127 ? -17.135 -1.501 12.703 1.00 39.72 127 ASP A O 1
ATOM 1020 N N . ARG A 1 128 ? -19.282 -0.976 12.222 1.00 37.84 128 ARG A N 1
ATOM 1021 C CA . ARG A 1 128 ? -19.302 0.390 12.757 1.00 37.84 128 ARG A CA 1
ATOM 1022 C C . ARG A 1 128 ? -19.405 0.394 14.273 1.00 37.84 128 ARG A C 1
ATOM 1024 O O . ARG A 1 128 ? -20.189 -0.427 14.799 1.00 37.84 128 ARG A O 1
#

pLDDT: mean 90.03, std 13.45, range [36.44, 98.19]

Secondary structure (DSSP, 8-state):
--------HHHHHHHHHHHHHTT-SEEEEEEE-SSSEEEEEEEEETTTEEEEEEEEESS-TTTTSS-TT--EEEEEEEEEHHHHHHHHHHHHHHHHHHHHHHHHHHHHTT----HHHHHHHHH-----

=== Feature glossary ===
The record interleaves many kinds of information about one protein. Here is each kind framed as the question it answers.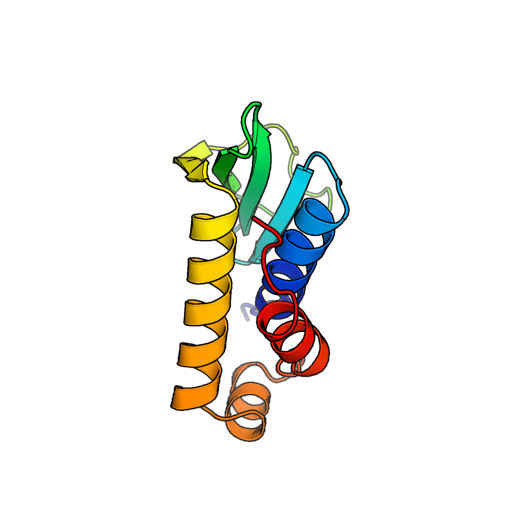

Q: What known structures does this most resemble?
A: Structural nearest neighbors (via Foldseek easy-search vs the PDB). Reported per hit: target PDB id, E-value, and alignment TM-score. A TM-score above ~0.5 is the conventional threshold for 'same fold'.

Q: Where is each backbone atom in 3D?
A: The mmCIF table is the protein's shape written out atom by atom. For each backbone N, Cα, C, and carbonyl O, it records an (x, y, z) coordinate triple in Å plus the residue type, chain letter, and residue number.

Q: What are the backbone torsion angles?
A: The φ/ψ torsion pair specifies the backbone conformation at each residue. φ rotates about the N–Cα bond, ψ about the Cα–C bond. Steric clashes forbid most of the (φ, ψ) plane — the allowed regions (α-helix basin, β-sheet basin, left-handed helix) are the Ramachandran-allowed regions.

Q: Which residues are buried vs exposed?
A: Solvent-accessible surface area (SASA) is the area in Å² traced out by the centre of a 1.4 Å probe sphere (a water molecule) rolled over the protein's van der Waals surface (Shrake–Rupley / Lee–Richards construction). Buried residues have near-zero SASA; fully exposed residues can exceed 200 Å². The total SASA scales roughly with the number of surface residues.

Q: How confident is the AlphaFold model at each residue?
A: pLDDT is the predicted lDDT-Cα score: AlphaFold's confidence that the local environment of each residue (all inter-atomic distances within 15 Å) is correctly placed. It is a per-residue number between 0 and 100, with higher meaning more reliable.

Q: What does the local fold look like, residue by residue?
A: 3Di is Foldseek's structural alphabet. Each residue is assigned one of twenty discrete states based on how its Cα sits relative to its spatial (not sequential) neighbors. Aligning 3Di strings finds structural homologs roughly as well as full 3D superposition, but orders of magnitude faster.

Q: How big and how compact is the whole molecule?
A: Radius of gyration (Rg) is the root-mean-square distance of Cα atoms from their centroid — a single number for overall size and compactness. A globular domain of N residues has Rg ≈ 2.2·N^0.38 Å; an extended or disordered chain has a much larger Rg. The Cα contact count is the number of residue pairs whose Cα atoms are within 8 Å and are more than four positions apart in sequence — a standard proxy for tertiary packing density. The bounding box is the smallest axis-aligned box enclosing all Cα atoms.

Q: Which residues are in helices, strands, or loops?
A: DSSP 8-state secondary structure assig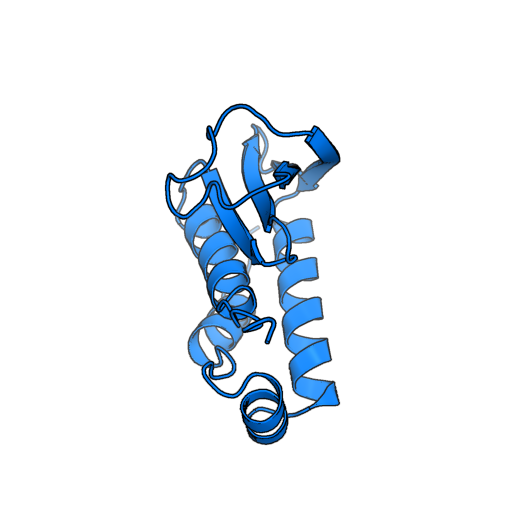ns each residue one of H (α-helix), G (3₁₀-helix), I (π-helix), E (extended β-strand), B (isolated β-bridge), T (hydrogen-bonded turn), S (bend), or '-' (coil). The assignment is computed from backbone hydrogen-bond geometry via the Kabsch–Sander algorithm.

Q: How mobile is each atom in the crystal?
A: Crystallographic B-factors measure how much each atom's electron density is smeared out, in Å². They rise in mobile loops and surface residues and fall in the buried interior. In AlphaFold models this column is repurposed to hold pLDDT instead.

Q: What if only a Cα trace is available?
A: P-SEA three-state annotation labels each residue as helix, strand, or coil based purely on the geometry of the Cα trace. It serves as a fallbac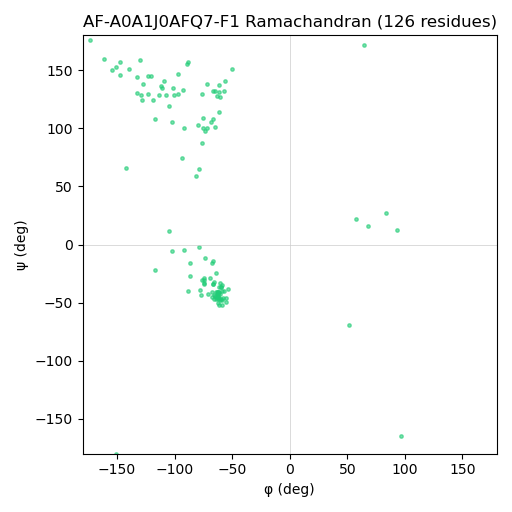k when the full backbone (and thus DSSP) is unavailable.

Q: What family and function is it annotated with?
A: Database cross-references. InterPro integrates a dozen domain/family signature databases into unified entries with residue-range hits. GO terms attach function/process/location labels with evidence codes. CATH codes position the fold in a four-level structural taxonomy. Organism is the NCBI-taxonomy species name.

Q: Are the domains correctly placed relative to each other?
A: Predicted Aligned Error (PAE) is an AlphaFold confidence matrix: entry (i, j) is the expected error in the position of residue j, in ångströms, when the prediction is superimposed on the true structure at residue i. Low PAE within a block of residues means that block is internally rigid and well-predicted; high PAE between two blocks means their relative placement is uncertain even if each block individually is confident.

Q: What do the diagnostic plots show?
A: Three diagnostic plots accompany the record. The Cα contact map visualizes the tertiary structure as a 2D adjacency matrix (8 Å cutoff, sequence-local contacts suppressed). The Ramachandran plot shows the distribution of backbone (φ, ψ) torsions, with points in the α and β basins reflecting secondary structure content. The PAE plot shows AlphaFold's inter-residue confidence as a color matrix.

Q: What is the amino-acid chain?
A: Primary structure: the covalent order of the twenty standard amino acids along the backbone. Two proteins with the same sequence will (almost always) fold to the same structure; two with 30% identity often share a fold but not the details.

Q: What do the rendered images show?
A: The six renders are orthographic views along the three Cartesian axes in both directions. Representation (cartoon, sticks, or surface) and color scheme (sequence-rainbow or by-chain) vary across proteins so the training set covers all the common visualization conventions.